Protein AF-R0M3A6-F1 (afdb_monomer_lite)

Radius of gyration: 40.2 Å; chains: 1; bounding box: 75×52×115 Å

Secondary structure (DSSP, 8-state):
-HHHHHHHHHHHHHHHHHHHHHHHHHHHHHHHHHHHHHHHHHHHHHHHHHHHHHHHHHHHHHHHHHT---HHHHHHHHHHHHHHHHHHHHHHHHHHHHHHHHHHHHHHHHHHHHHHHHHHHHHHHHHHHHHHHHHTTSSSS---------------------------

pLDDT: mean 70.9, std 17.74, range [36.25, 92.69]

Foldseek 3Di:
DVPVVVVVVVVVVVLVVVVPVLVVVLVVLVVVLVVLVVVLVVLVVVLVVLVVVLVVLVVVLVVLVVVDDDPVSVVVNVVSVVVNVVSVVVNVVSVVSNVVSVVVNVVSVVVNVVSVVVVVVSVVVVVVVVVVVVVVVPPPDDDDDDDDDDDDDDDDDDDDDDDDDDDD

Structure (mmCIF, N/CA/C/O backbone):
data_AF-R0M3A6-F1
#
_entry.id   AF-R0M3A6-F1
#
loop_
_atom_site.group_PDB
_atom_site.id
_atom_site.type_symbol
_atom_site.lab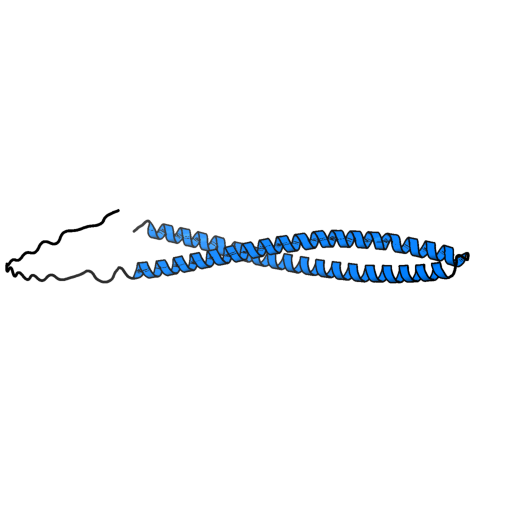el_atom_id
_atom_site.label_alt_id
_atom_site.label_comp_id
_atom_site.label_asym_id
_atom_site.label_entity_id
_atom_site.label_seq_id
_atom_site.pdbx_PDB_ins_code
_atom_site.Cartn_x
_atom_site.Cartn_y
_atom_site.Cartn_z
_atom_site.occupancy
_atom_site.B_iso_or_equiv
_atom_site.auth_seq_id
_atom_site.auth_comp_id
_atom_site.auth_asym_id
_atom_site.auth_atom_id
_atom_site.pdbx_PDB_model_num
ATOM 1 N N . MET A 1 1 ? -37.939 -13.246 50.595 1.00 54.25 1 MET A N 1
ATOM 2 C CA . MET A 1 1 ? -36.488 -13.552 50.573 1.00 54.25 1 MET A CA 1
ATOM 3 C C . MET A 1 1 ? -36.028 -14.514 49.462 1.00 54.25 1 MET A C 1
ATOM 5 O O . MET A 1 1 ? -34.864 -14.447 49.105 1.00 54.25 1 MET A O 1
ATOM 9 N N . LYS A 1 2 ? -36.873 -15.364 48.847 1.00 53.66 2 LYS A N 1
ATOM 10 C CA . LYS A 1 2 ? -36.406 -16.347 47.834 1.00 53.66 2 LYS A CA 1
ATOM 11 C C . LYS A 1 2 ? -36.056 -15.779 46.441 1.00 53.66 2 LYS A C 1
ATOM 13 O O . LYS A 1 2 ? -35.287 -16.408 45.727 1.00 53.66 2 LYS A O 1
ATOM 18 N N . ASN A 1 3 ? -36.550 -14.594 46.071 1.00 54.31 3 ASN A N 1
ATOM 19 C CA . ASN A 1 3 ? -36.326 -14.036 44.725 1.00 54.31 3 ASN A CA 1
ATOM 20 C C . ASN A 1 3 ? -34.983 -13.301 44.553 1.00 54.31 3 ASN A C 1
ATOM 22 O O . ASN A 1 3 ? -34.488 -13.231 43.434 1.00 54.31 3 ASN A O 1
ATOM 26 N N . SER A 1 4 ? -34.369 -12.796 45.631 1.00 56.25 4 SER A N 1
ATOM 27 C CA . SER A 1 4 ? -33.120 -12.016 45.534 1.00 56.25 4 SER A CA 1
ATOM 28 C C . SER A 1 4 ? -31.913 -12.892 45.156 1.00 56.25 4 SER A C 1
ATOM 30 O O . SER A 1 4 ? -31.117 -12.547 44.287 1.00 56.25 4 SER A O 1
ATOM 32 N N . CYS A 1 5 ? -31.844 -14.112 45.698 1.00 56.06 5 CYS A N 1
ATOM 33 C CA . CYS A 1 5 ? -30.735 -15.033 45.433 1.00 56.06 5 CYS A CA 1
ATOM 34 C C . CYS A 1 5 ? -30.702 -15.528 43.971 1.00 56.06 5 CYS A C 1
ATOM 36 O O . CYS A 1 5 ? -29.633 -15.698 43.394 1.00 56.06 5 CYS A O 1
ATOM 38 N N . LEU A 1 6 ? -31.873 -15.700 43.345 1.00 64.75 6 LEU A N 1
ATOM 39 C CA . LEU A 1 6 ? -31.986 -16.145 41.951 1.00 64.75 6 LEU A CA 1
ATOM 40 C C . LEU A 1 6 ? -31.555 -15.056 40.954 1.00 64.75 6 LEU A C 1
ATOM 42 O O . LEU A 1 6 ? -30.990 -15.366 39.907 1.00 64.75 6 LEU A O 1
ATOM 46 N N . PHE A 1 7 ? -31.777 -13.785 41.302 1.00 67.56 7 PHE A N 1
ATOM 47 C CA . PHE A 1 7 ? -31.366 -12.636 40.496 1.00 67.56 7 PHE A CA 1
ATOM 48 C C . PHE A 1 7 ? -29.839 -12.455 40.506 1.00 67.56 7 PHE A C 1
ATOM 50 O O . PHE A 1 7 ? -29.221 -12.310 39.455 1.00 67.56 7 PHE A O 1
ATOM 57 N N . LEU A 1 8 ? -29.216 -12.585 41.680 1.00 67.12 8 LEU A N 1
ATOM 58 C CA . LEU A 1 8 ? -27.759 -12.522 41.852 1.00 67.12 8 LEU A CA 1
ATOM 59 C C . LEU A 1 8 ? -27.023 -13.633 41.085 1.00 67.12 8 LEU A C 1
ATOM 61 O O . LEU A 1 8 ? -25.996 -13.386 40.452 1.00 67.12 8 LEU A O 1
ATOM 65 N N . LEU A 1 9 ? -27.577 -14.849 41.088 1.00 69.25 9 LEU A N 1
ATOM 66 C CA . LEU A 1 9 ? -26.995 -16.000 40.393 1.00 69.25 9 LEU A CA 1
ATOM 67 C C . LEU A 1 9 ? -27.087 -15.859 38.865 1.00 69.25 9 LEU A C 1
ATOM 69 O O . LEU A 1 9 ? -26.136 -16.191 38.160 1.00 69.25 9 LEU A O 1
ATOM 73 N N . MET A 1 10 ? -28.188 -15.292 38.358 1.00 67.88 10 MET A N 1
ATOM 74 C CA . MET A 1 10 ? -28.330 -14.938 36.941 1.00 67.88 10 MET A CA 1
ATOM 75 C C . MET A 1 10 ? -27.327 -13.849 36.527 1.00 67.88 10 MET A C 1
ATOM 77 O O . MET A 1 10 ? -26.653 -14.002 35.510 1.00 67.88 10 MET A O 1
ATOM 81 N N . CYS A 1 11 ? -27.151 -12.794 37.329 1.00 61.88 11 CYS A N 1
ATOM 82 C CA . CYS A 1 11 ? -26.185 -11.724 37.046 1.00 61.88 11 CYS A CA 1
ATOM 83 C C . CYS A 1 11 ? -24.725 -12.215 37.041 1.00 61.88 11 CYS A C 1
ATOM 85 O O . CYS A 1 11 ? -23.934 -11.794 36.193 1.00 61.88 11 CYS A O 1
ATOM 87 N N . LEU A 1 12 ? -24.363 -13.135 37.944 1.00 63.22 12 LEU A N 1
ATOM 88 C CA . LEU A 1 12 ? -23.025 -13.737 37.999 1.00 63.22 12 LEU A CA 1
ATOM 89 C C . LEU A 1 12 ? -22.742 -14.645 36.795 1.00 63.22 12 LEU A C 1
ATOM 91 O O . LEU A 1 12 ? -21.666 -14.550 36.206 1.00 63.22 12 LEU A O 1
ATOM 95 N N . MET A 1 13 ? -23.711 -15.474 36.395 1.00 66.38 13 MET A N 1
ATOM 96 C CA . MET A 1 13 ? -23.590 -16.328 35.205 1.00 66.38 13 MET A CA 1
ATOM 97 C C . MET A 1 13 ? -23.423 -15.491 33.931 1.00 66.38 13 MET A C 1
ATOM 99 O O . MET A 1 13 ? -22.552 -15.777 33.114 1.00 66.38 13 MET A O 1
ATOM 103 N N . ILE A 1 14 ? -24.199 -14.411 33.793 1.00 62.22 14 ILE A N 1
ATOM 104 C CA . ILE A 1 14 ? -24.069 -13.462 32.680 1.00 62.22 14 ILE A CA 1
ATOM 105 C C . ILE A 1 14 ? -22.673 -12.816 32.708 1.00 62.22 14 ILE A C 1
ATOM 107 O O . ILE A 1 14 ? -21.974 -12.816 31.700 1.00 62.22 14 ILE A O 1
ATOM 111 N N . SER A 1 15 ? -22.202 -12.360 33.870 1.00 56.34 15 SER A N 1
ATOM 112 C CA . SER A 1 15 ? -20.884 -11.719 33.999 1.00 56.34 15 SER A CA 1
ATOM 113 C C . SER A 1 15 ? -19.708 -12.641 33.644 1.00 56.34 15 SER A C 1
ATOM 115 O O . SER A 1 15 ? -18.716 -12.169 33.090 1.00 56.34 15 SER A O 1
ATOM 117 N N . GLN A 1 16 ? -19.799 -13.944 33.939 1.00 56.28 16 GLN A N 1
ATOM 118 C CA . GLN A 1 16 ? -18.751 -14.913 33.592 1.00 56.28 16 GLN A CA 1
ATOM 119 C C . GLN A 1 16 ? -18.739 -15.258 32.100 1.00 56.28 16 GLN A C 1
ATOM 121 O O . GLN A 1 16 ? -17.664 -15.310 31.508 1.00 56.28 16 GLN A O 1
ATOM 126 N N . ILE A 1 17 ? -19.913 -15.415 31.478 1.00 58.41 17 ILE A N 1
ATOM 127 C CA . ILE A 1 17 ? -20.023 -15.690 30.037 1.00 58.41 17 ILE A CA 1
ATOM 128 C C . ILE A 1 17 ? -19.466 -14.510 29.221 1.00 58.41 17 ILE A C 1
ATOM 130 O O . ILE A 1 17 ? -18.710 -14.713 28.276 1.00 58.41 17 ILE A O 1
ATOM 134 N N . PHE A 1 18 ? -19.755 -13.269 29.628 1.00 53.69 18 PHE A N 1
ATOM 135 C CA . PHE A 1 18 ? -19.283 -12.078 28.914 1.00 53.69 18 PHE A CA 1
ATOM 136 C C . PHE A 1 18 ? -17.788 -11.769 29.108 1.00 53.69 18 PHE A C 1
ATOM 138 O O . PHE A 1 18 ? -17.195 -11.117 28.251 1.00 53.69 18 PHE A O 1
ATOM 145 N N . SER A 1 19 ? -17.156 -12.205 30.205 1.00 53.44 19 SER A N 1
ATOM 146 C CA . SER A 1 19 ? -15.737 -11.903 30.459 1.00 53.44 19 SER A CA 1
ATOM 147 C C . SER A 1 19 ? -14.767 -12.796 29.676 1.00 53.44 19 SER A C 1
ATOM 149 O O . SER A 1 19 ? -13.699 -12.316 29.304 1.00 53.44 19 SER A O 1
ATOM 151 N N . SER A 1 20 ? -15.110 -14.059 29.403 1.00 56.59 20 SER A N 1
ATOM 152 C CA . SER A 1 20 ? -14.227 -14.969 28.656 1.00 56.59 20 SER A CA 1
ATOM 153 C C . SER A 1 20 ? -14.206 -14.658 27.155 1.00 56.59 20 SER A C 1
ATOM 155 O O . SER A 1 20 ? -13.124 -14.457 26.602 1.00 56.59 20 SER A O 1
ATOM 157 N N . ASP A 1 21 ? -15.375 -14.496 26.525 1.00 56.06 21 ASP A N 1
ATOM 158 C CA . ASP A 1 21 ? -15.490 -14.256 25.074 1.00 56.06 21 ASP A CA 1
ATOM 159 C C . ASP A 1 21 ? -14.830 -12.938 24.622 1.00 56.06 21 ASP A C 1
ATOM 161 O O . ASP A 1 21 ? -14.226 -12.862 23.551 1.00 56.06 21 ASP A O 1
ATOM 165 N N . MET A 1 22 ? -14.874 -11.891 25.454 1.00 59.12 22 MET A N 1
ATOM 166 C CA . MET A 1 22 ? -14.316 -10.578 25.098 1.00 59.12 22 MET A CA 1
ATOM 167 C C . MET A 1 22 ? -12.778 -10.565 25.077 1.00 59.12 22 MET A C 1
ATOM 169 O O . MET A 1 22 ? -12.176 -9.840 24.283 1.00 59.12 22 MET A O 1
ATOM 173 N N . THR A 1 23 ? -12.118 -11.383 25.908 1.00 61.19 23 THR A N 1
ATOM 174 C CA . THR A 1 23 ? -10.642 -11.411 25.979 1.00 61.19 23 THR A CA 1
ATOM 175 C C . THR A 1 23 ? -9.995 -12.094 24.771 1.00 61.19 23 THR A C 1
ATOM 177 O O . THR A 1 23 ? -8.968 -11.624 24.264 1.00 61.19 23 THR A O 1
ATOM 180 N N . GLU A 1 24 ? -10.619 -13.149 24.245 1.00 68.69 24 GLU A N 1
ATOM 181 C CA . GLU A 1 24 ? -10.184 -13.812 23.009 1.00 68.69 24 GLU A CA 1
ATOM 182 C C . GLU A 1 24 ? -10.444 -12.925 21.779 1.00 68.69 24 GLU A C 1
ATOM 184 O O . GLU A 1 24 ? -9.601 -12.810 20.882 1.00 68.69 24 GLU A O 1
ATOM 189 N N . GLU A 1 25 ? -11.563 -12.196 21.755 1.00 70.88 25 GLU A N 1
ATOM 190 C CA . GLU A 1 25 ? -11.863 -11.268 20.662 1.00 70.88 25 GLU A CA 1
ATOM 191 C C . GLU A 1 25 ? -10.947 -10.022 20.672 1.00 70.88 25 GLU A C 1
ATOM 193 O O . GLU A 1 25 ? -10.549 -9.524 19.616 1.00 70.88 25 GLU A O 1
ATOM 198 N N . SER A 1 26 ? -10.525 -9.546 21.848 1.00 70.12 26 SER A N 1
ATOM 199 C CA . SER A 1 26 ? -9.568 -8.434 21.986 1.00 70.12 26 SER A CA 1
ATOM 200 C C . SER A 1 26 ? -8.167 -8.793 21.495 1.00 70.12 26 SER A C 1
ATOM 202 O O . SER A 1 26 ? -7.519 -8.027 20.769 1.00 70.12 26 SER A O 1
ATOM 204 N N . THR A 1 27 ? -7.682 -9.978 21.867 1.00 73.62 27 THR A N 1
ATOM 205 C CA . THR A 1 27 ? -6.347 -10.449 21.477 1.00 73.62 27 THR A CA 1
ATOM 206 C C . THR A 1 27 ? -6.264 -10.724 19.978 1.00 73.62 27 THR A C 1
ATOM 208 O O . THR A 1 27 ? -5.327 -10.252 19.331 1.00 73.62 27 THR A O 1
ATOM 211 N N . THR A 1 28 ? -7.282 -11.364 19.399 1.00 79.31 28 THR A N 1
ATOM 212 C CA . THR A 1 28 ? -7.358 -11.613 17.948 1.00 79.31 28 THR A CA 1
ATOM 213 C C . THR A 1 28 ? -7.384 -10.320 17.128 1.00 79.31 28 THR A C 1
ATOM 215 O O . THR A 1 28 ? -6.586 -10.169 16.204 1.00 79.31 28 THR A O 1
ATOM 218 N N . VAL A 1 29 ? -8.195 -9.323 17.509 1.00 77.38 29 VAL A N 1
ATOM 219 C CA . VAL A 1 29 ? -8.248 -8.027 16.801 1.00 77.38 29 VAL A CA 1
ATOM 220 C C . VAL A 1 29 ? -6.914 -7.274 16.865 1.00 77.38 29 VAL A C 1
ATOM 222 O O . VAL A 1 29 ? -6.527 -6.623 15.892 1.00 77.38 29 VAL A O 1
ATOM 225 N N . ASN A 1 30 ? -6.188 -7.356 17.984 1.00 77.62 30 ASN A N 1
ATOM 226 C CA . ASN A 1 30 ? -4.870 -6.728 18.110 1.00 77.62 30 ASN A CA 1
ATOM 227 C C . ASN A 1 30 ? -3.800 -7.425 17.253 1.00 77.62 30 ASN A C 1
ATOM 229 O O . ASN A 1 30 ? -2.973 -6.736 16.648 1.00 77.62 30 ASN A O 1
ATOM 233 N N . CYS A 1 31 ? -3.821 -8.759 17.179 1.00 80.94 31 CYS A N 1
ATOM 234 C CA . CYS A 1 31 ? -2.938 -9.528 16.303 1.00 80.94 31 CYS A CA 1
ATOM 235 C C . CYS A 1 31 ? -3.187 -9.185 14.828 1.00 80.94 31 CYS A C 1
ATOM 237 O O . CYS A 1 31 ? -2.253 -8.761 14.142 1.00 80.94 31 CYS A O 1
ATOM 239 N N . ASP A 1 32 ? -4.445 -9.244 14.382 1.00 84.12 32 ASP A N 1
ATOM 240 C CA . ASP A 1 32 ? -4.841 -8.930 13.004 1.00 84.12 32 ASP A CA 1
ATOM 241 C C . ASP A 1 32 ? -4.459 -7.495 12.608 1.00 84.12 32 ASP A C 1
ATOM 243 O O . ASP A 1 32 ? -3.969 -7.241 11.504 1.00 84.12 32 ASP A O 1
ATOM 247 N N . LEU A 1 33 ? -4.644 -6.536 13.525 1.00 86.00 33 LEU A N 1
ATOM 248 C CA . LEU A 1 33 ? -4.273 -5.140 13.298 1.00 86.00 33 LEU A CA 1
ATOM 249 C C . LEU A 1 33 ? -2.755 -4.979 13.153 1.00 86.00 33 LEU A C 1
ATOM 251 O O . LEU A 1 33 ? -2.296 -4.273 12.255 1.00 86.00 33 LEU A O 1
ATOM 255 N N . SER A 1 34 ? -1.967 -5.644 14.004 1.00 88.06 34 SER A N 1
ATOM 256 C CA . SER A 1 34 ? -0.502 -5.588 13.934 1.00 88.06 34 SER A CA 1
ATOM 257 C C . SER A 1 34 ? 0.032 -6.157 12.619 1.00 88.06 34 SER A C 1
ATOM 259 O O . SER A 1 34 ? 0.936 -5.574 12.013 1.00 88.06 34 SER A O 1
ATOM 261 N N . GLU A 1 35 ? -0.521 -7.279 12.158 1.00 90.25 35 GLU A N 1
ATOM 262 C CA . GLU A 1 35 ? -0.116 -7.902 10.897 1.00 90.25 35 GLU A CA 1
ATOM 263 C C . GLU A 1 35 ? -0.463 -7.036 9.685 1.00 90.25 35 GLU A C 1
ATOM 265 O O . GLU A 1 35 ? 0.382 -6.829 8.807 1.00 90.25 35 GLU A O 1
ATOM 270 N N . GLU A 1 36 ? -1.671 -6.472 9.647 1.00 89.06 36 GLU A N 1
ATOM 271 C CA . GLU A 1 36 ? -2.104 -5.640 8.525 1.00 89.06 36 GLU A CA 1
ATOM 272 C C . GLU A 1 36 ? -1.327 -4.307 8.475 1.00 89.06 36 GLU A C 1
ATOM 274 O O . GLU A 1 36 ? -0.973 -3.859 7.384 1.00 89.06 36 GLU A O 1
ATOM 279 N N . ILE A 1 37 ? -0.945 -3.727 9.625 1.00 87.50 37 ILE A N 1
ATOM 280 C CA . ILE A 1 37 ? -0.038 -2.561 9.686 1.00 87.50 37 ILE A CA 1
ATOM 281 C C . ILE A 1 37 ? 1.338 -2.901 9.098 1.00 87.50 37 ILE A C 1
ATOM 283 O O . ILE A 1 37 ? 1.821 -2.192 8.215 1.00 87.50 37 ILE A O 1
ATOM 287 N N . LYS A 1 38 ? 1.952 -4.018 9.516 1.00 91.94 38 LYS A N 1
ATOM 288 C CA . LYS A 1 38 ? 3.256 -4.454 8.975 1.00 91.94 38 LYS A CA 1
ATOM 289 C C . LYS A 1 38 ? 3.199 -4.659 7.462 1.00 91.94 38 LYS A C 1
ATOM 291 O O . LYS A 1 38 ? 4.131 -4.291 6.743 1.00 91.94 38 LYS A O 1
ATOM 296 N N . LYS A 1 39 ? 2.100 -5.235 6.963 1.00 91.06 39 LYS A N 1
ATOM 297 C CA . LYS A 1 39 ? 1.867 -5.400 5.525 1.00 91.06 39 LYS A CA 1
ATOM 298 C C . LYS A 1 39 ? 1.776 -4.048 4.812 1.00 91.06 39 LYS A C 1
ATOM 300 O O . LYS A 1 39 ? 2.376 -3.880 3.750 1.00 91.06 39 LYS A O 1
ATOM 305 N N . ASN A 1 40 ? 1.061 -3.088 5.390 1.00 91.31 40 ASN A N 1
ATOM 306 C CA . ASN A 1 40 ? 0.920 -1.744 4.841 1.00 91.31 40 ASN A CA 1
ATOM 307 C C . ASN A 1 40 ? 2.272 -1.012 4.741 1.00 91.31 40 ASN A C 1
ATOM 309 O O . ASN A 1 40 ? 2.603 -0.454 3.689 1.00 91.31 40 ASN A O 1
ATOM 313 N N . ASP A 1 41 ? 3.100 -1.107 5.784 1.00 89.94 41 ASP A N 1
ATOM 314 C CA . ASP A 1 41 ? 4.451 -0.536 5.804 1.00 89.94 41 ASP A CA 1
ATOM 315 C C . ASP A 1 41 ? 5.357 -1.160 4.734 1.00 89.94 41 ASP A C 1
ATOM 317 O O . ASP A 1 41 ? 6.077 -0.451 4.019 1.00 89.94 41 ASP A O 1
ATOM 321 N N . LEU A 1 42 ? 5.274 -2.481 4.552 1.00 91.31 42 LEU A N 1
ATOM 322 C CA . LEU A 1 42 ? 6.003 -3.179 3.496 1.00 91.31 42 LEU A CA 1
ATOM 323 C C . LEU A 1 42 ? 5.572 -2.707 2.097 1.00 91.31 42 LEU A C 1
ATOM 325 O O . LEU A 1 42 ? 6.426 -2.469 1.239 1.00 91.31 42 LEU A O 1
ATOM 329 N N . LEU A 1 43 ? 4.268 -2.532 1.859 1.00 90.19 43 LEU A N 1
ATOM 330 C CA . LEU A 1 43 ? 3.747 -2.008 0.590 1.00 90.19 43 LEU A CA 1
ATOM 331 C C . LEU A 1 43 ? 4.249 -0.584 0.322 1.00 90.19 43 LEU A C 1
ATOM 333 O O . LEU A 1 43 ? 4.649 -0.264 -0.800 1.00 90.19 43 LEU A O 1
ATOM 337 N N . LYS A 1 44 ? 4.308 0.256 1.359 1.00 90.31 44 LYS A N 1
ATOM 338 C CA . LYS A 1 44 ? 4.850 1.617 1.273 1.00 90.31 44 LYS A CA 1
ATOM 339 C C . LYS A 1 44 ? 6.336 1.618 0.901 1.00 90.31 44 LYS A C 1
ATOM 341 O O . LYS A 1 44 ? 6.743 2.401 0.038 1.00 90.31 44 LYS A O 1
ATOM 346 N N . ALA A 1 45 ? 7.126 0.723 1.494 1.00 90.25 45 ALA A N 1
ATOM 347 C CA . ALA A 1 45 ? 8.543 0.564 1.173 1.00 90.25 45 ALA A CA 1
ATOM 348 C C . ALA A 1 45 ? 8.755 0.082 -0.273 1.00 90.25 45 ALA A C 1
ATOM 350 O O . ALA A 1 45 ? 9.525 0.693 -1.017 1.00 90.25 45 ALA A O 1
ATOM 351 N N . LYS A 1 46 ? 8.017 -0.949 -0.709 1.00 90.06 46 LYS A N 1
ATOM 352 C CA . LYS A 1 46 ? 8.075 -1.456 -2.092 1.00 90.06 46 LYS A CA 1
ATOM 353 C C . LYS A 1 46 ? 7.704 -0.381 -3.112 1.00 90.06 46 LYS A C 1
ATOM 355 O O . LYS A 1 46 ? 8.424 -0.176 -4.087 1.00 90.06 46 LYS A O 1
ATOM 360 N N . LYS A 1 47 ? 6.637 0.381 -2.849 1.00 90.56 47 LYS A N 1
ATOM 361 C CA . LYS A 1 47 ? 6.230 1.516 -3.690 1.00 90.56 47 LYS A CA 1
ATOM 362 C C . LYS A 1 47 ? 7.345 2.556 -3.832 1.00 90.56 47 LYS A C 1
ATOM 364 O O . LYS A 1 47 ? 7.523 3.113 -4.915 1.00 90.56 47 LYS A O 1
ATOM 369 N N . ALA A 1 48 ? 8.080 2.846 -2.758 1.00 89.31 48 ALA A N 1
ATOM 370 C CA . ALA A 1 48 ? 9.183 3.804 -2.785 1.00 89.31 48 ALA A CA 1
ATOM 371 C C . ALA A 1 48 ? 10.364 3.301 -3.631 1.00 89.31 48 ALA A C 1
ATOM 373 O O . ALA A 1 48 ? 10.825 4.026 -4.513 1.00 89.31 48 ALA A O 1
ATOM 374 N N . GLN A 1 49 ? 10.785 2.049 -3.428 1.00 87.88 49 GLN A N 1
ATOM 375 C CA . GLN A 1 49 ? 11.857 1.418 -4.210 1.00 87.88 49 GLN A CA 1
ATOM 376 C C . GLN A 1 49 ? 11.524 1.394 -5.707 1.00 87.88 49 GLN A C 1
ATOM 378 O O . GLN A 1 49 ? 12.351 1.742 -6.550 1.00 87.88 49 GLN A O 1
ATOM 383 N N . LEU A 1 50 ? 10.280 1.053 -6.042 1.00 90.44 50 LEU A N 1
ATOM 384 C CA . LEU A 1 50 ? 9.828 0.973 -7.424 1.00 90.44 50 LEU A CA 1
ATOM 385 C C . LEU A 1 50 ? 9.765 2.351 -8.100 1.00 90.44 50 LEU A C 1
ATOM 387 O O . LEU A 1 50 ? 10.172 2.507 -9.252 1.00 90.44 50 LEU A O 1
ATOM 391 N N . LYS A 1 51 ? 9.333 3.388 -7.371 1.00 90.25 51 LYS A N 1
ATOM 392 C CA . LYS A 1 51 ? 9.402 4.778 -7.850 1.00 90.25 51 LYS A CA 1
ATOM 393 C C . LYS A 1 51 ? 10.836 5.216 -8.132 1.00 90.25 51 LYS A C 1
ATOM 395 O O . LYS A 1 51 ? 11.073 5.859 -9.152 1.00 90.25 51 LYS A O 1
ATOM 400 N N . GLU A 1 52 ? 11.776 4.868 -7.259 1.00 91.19 52 GLU A N 1
ATOM 401 C CA . GLU A 1 52 ? 13.194 5.175 -7.453 1.00 91.19 52 GLU A CA 1
ATOM 402 C C . GLU A 1 52 ? 13.751 4.481 -8.705 1.00 91.19 52 GLU A C 1
ATOM 404 O O . GLU A 1 52 ? 14.401 5.128 -9.529 1.00 91.19 52 GLU A O 1
ATOM 409 N N . ALA A 1 53 ? 13.438 3.196 -8.902 1.00 88.06 53 ALA A N 1
ATOM 410 C CA . ALA A 1 53 ? 13.834 2.449 -10.095 1.00 88.06 53 ALA A CA 1
ATOM 411 C C . ALA A 1 53 ? 13.290 3.095 -11.382 1.00 88.06 53 ALA A C 1
ATOM 413 O O . ALA A 1 53 ? 14.037 3.317 -12.337 1.00 88.06 53 ALA A O 1
ATOM 414 N N . ILE A 1 54 ? 12.012 3.489 -11.386 1.00 88.88 54 ILE A N 1
ATOM 415 C CA . ILE A 1 54 ? 11.398 4.193 -12.519 1.00 88.88 54 ILE A CA 1
ATOM 416 C C . ILE A 1 54 ? 12.087 5.535 -12.790 1.00 88.88 54 ILE A C 1
ATOM 418 O O . ILE A 1 54 ? 12.289 5.874 -13.956 1.00 88.88 54 ILE A O 1
ATOM 422 N N . MET A 1 55 ? 12.446 6.305 -11.756 1.00 90.81 55 MET A N 1
ATOM 423 C CA . MET A 1 55 ? 13.170 7.569 -11.944 1.00 90.81 55 MET A CA 1
ATOM 424 C C . MET A 1 55 ? 14.537 7.338 -12.590 1.00 90.81 55 MET A C 1
ATOM 426 O O . MET A 1 55 ? 14.822 7.961 -13.608 1.00 90.81 55 MET A O 1
ATOM 430 N N . LYS A 1 56 ? 15.322 6.370 -12.102 1.00 89.56 56 LYS A N 1
ATOM 431 C CA . LYS A 1 56 ? 16.633 6.026 -12.687 1.00 89.56 56 LYS A CA 1
ATOM 432 C C . LYS A 1 56 ? 16.532 5.641 -14.167 1.00 89.56 56 LYS A C 1
ATOM 434 O O . LYS A 1 56 ? 17.347 6.069 -14.989 1.00 89.56 56 LYS A O 1
ATOM 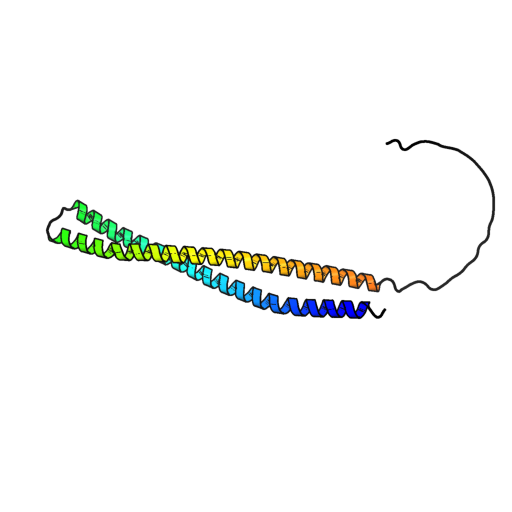439 N N . ILE A 1 57 ? 15.511 4.862 -14.528 1.00 86.88 57 ILE A N 1
ATOM 440 C CA . ILE A 1 57 ? 15.274 4.452 -15.919 1.00 86.88 57 ILE A CA 1
ATOM 441 C C . ILE A 1 57 ? 14.814 5.646 -16.774 1.00 86.88 57 ILE A C 1
ATOM 443 O O . ILE A 1 57 ? 15.278 5.810 -17.905 1.00 86.88 57 ILE A O 1
ATOM 447 N N . LYS A 1 58 ? 13.945 6.517 -16.244 1.00 87.19 58 LYS A N 1
ATOM 448 C CA . LYS A 1 58 ? 13.517 7.750 -16.929 1.00 87.19 58 LYS A CA 1
ATOM 449 C C . LYS A 1 58 ? 14.679 8.709 -17.167 1.00 87.19 58 LYS A C 1
ATOM 451 O O . LYS A 1 58 ? 14.783 9.249 -18.264 1.00 87.19 58 LYS A O 1
ATOM 456 N N . ASP A 1 59 ? 15.561 8.881 -16.191 1.00 88.12 59 ASP A N 1
ATOM 457 C CA . ASP A 1 59 ? 16.749 9.723 -16.330 1.00 88.12 59 ASP A CA 1
ATOM 458 C C . ASP A 1 59 ? 17.685 9.172 -17.408 1.00 88.12 59 ASP A C 1
ATOM 460 O O . ASP A 1 59 ? 18.119 9.915 -18.290 1.00 88.12 59 ASP A O 1
ATOM 464 N N . SER A 1 60 ? 17.896 7.852 -17.420 1.00 83.81 60 SER A N 1
ATOM 465 C CA . SER A 1 60 ? 18.666 7.168 -18.466 1.00 83.81 60 SER A CA 1
ATOM 466 C C . SER A 1 60 ? 18.050 7.386 -19.854 1.00 83.81 60 SER A C 1
ATOM 468 O O . SER A 1 60 ? 18.753 7.733 -20.802 1.00 83.81 60 SER A O 1
ATOM 470 N N . LYS A 1 61 ? 16.721 7.278 -19.975 1.00 82.81 61 LYS A N 1
ATOM 471 C CA . LYS A 1 61 ? 16.000 7.558 -21.224 1.00 82.81 61 LYS A CA 1
ATOM 472 C C . LYS A 1 61 ? 16.160 9.019 -21.665 1.00 82.81 61 LYS A C 1
ATOM 474 O O . LYS A 1 61 ? 16.450 9.265 -22.833 1.00 82.81 61 LYS A O 1
ATOM 479 N N . ASN A 1 62 ? 16.040 9.974 -20.741 1.00 82.31 62 ASN A N 1
ATOM 480 C CA . ASN A 1 62 ? 16.183 11.405 -21.021 1.00 82.31 62 ASN A CA 1
ATOM 481 C C . ASN A 1 62 ? 17.586 11.759 -21.542 1.00 82.31 62 ASN A C 1
ATOM 483 O O . ASN A 1 62 ? 17.724 12.617 -22.414 1.00 82.31 62 ASN A O 1
ATOM 487 N N . VAL A 1 63 ? 18.634 11.103 -21.032 1.00 80.62 63 VAL A N 1
ATOM 488 C CA . VAL A 1 63 ? 20.007 11.261 -21.542 1.00 80.62 63 VAL A CA 1
ATOM 489 C C . VAL A 1 63 ? 20.108 10.776 -22.993 1.00 80.62 63 VAL A C 1
ATOM 491 O O . VAL A 1 63 ? 20.678 11.469 -23.835 1.00 80.62 63 VAL A O 1
ATOM 494 N N . LEU A 1 64 ? 19.494 9.634 -23.321 1.00 80.06 64 LEU A N 1
ATOM 495 C CA . LEU A 1 64 ? 19.453 9.118 -24.696 1.00 80.06 64 LEU A CA 1
ATOM 496 C C . LEU A 1 64 ? 18.607 9.997 -25.631 1.00 80.06 64 LEU A C 1
ATOM 498 O O . LEU A 1 64 ? 18.880 10.072 -26.827 1.00 80.06 64 LEU A O 1
ATOM 502 N N . ASP A 1 65 ? 17.569 10.661 -25.116 1.00 77.00 65 ASP A N 1
ATOM 503 C CA . ASP A 1 65 ? 16.761 11.615 -25.881 1.00 77.00 65 ASP A CA 1
ATOM 504 C C . ASP A 1 65 ? 17.559 12.861 -2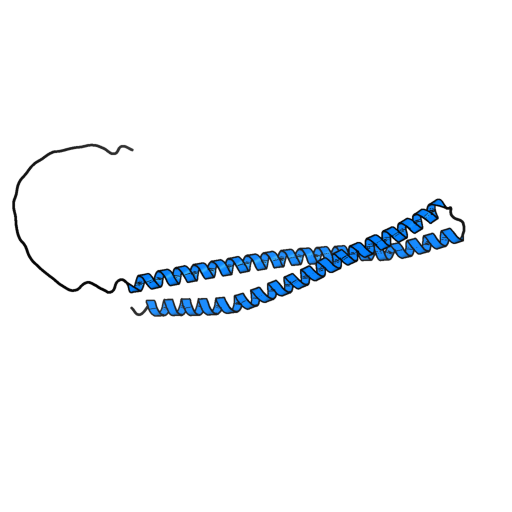6.286 1.00 77.00 65 ASP A C 1
ATOM 506 O O . ASP A 1 65 ? 17.422 13.321 -27.420 1.00 77.00 65 ASP A O 1
ATOM 510 N N . LYS A 1 66 ? 18.460 13.341 -25.422 1.00 79.25 66 LYS A N 1
ATOM 511 C CA . LYS A 1 66 ? 19.323 14.504 -25.694 1.00 79.25 66 LYS A CA 1
ATOM 512 C C . LYS A 1 66 ? 20.451 14.223 -26.690 1.00 79.25 66 LYS A C 1
ATOM 514 O O . LYS A 1 66 ? 20.852 15.130 -27.411 1.00 79.25 66 LYS A O 1
ATOM 519 N N . ASN A 1 67 ? 20.941 12.985 -26.757 1.00 73.38 67 ASN A N 1
ATOM 520 C CA . ASN A 1 67 ? 22.108 12.622 -27.574 1.00 73.38 67 ASN A CA 1
ATOM 521 C C . ASN A 1 67 ? 21.766 12.218 -29.025 1.00 73.38 67 ASN A C 1
ATOM 523 O O . ASN A 1 67 ? 22.658 11.852 -29.787 1.00 73.38 67 ASN A O 1
ATOM 527 N N . GLY A 1 68 ? 20.493 12.314 -29.429 1.00 64.50 68 GLY A N 1
ATOM 528 C CA . GLY A 1 68 ? 20.039 11.991 -30.785 1.00 64.50 68 GLY A CA 1
ATOM 529 C C . GLY A 1 68 ? 19.882 10.488 -31.057 1.00 64.50 68 GLY A C 1
ATOM 530 O O . GLY A 1 68 ? 20.371 9.628 -30.328 1.00 64.50 68 GLY A O 1
ATOM 531 N N . ALA A 1 69 ? 19.139 10.149 -32.114 1.00 63.38 69 ALA A N 1
ATOM 532 C CA . ALA A 1 69 ? 18.814 8.770 -32.477 1.00 63.38 69 ALA A CA 1
ATOM 533 C C . ALA A 1 69 ? 19.771 8.225 -33.553 1.00 63.38 69 ALA A C 1
ATOM 535 O O . ALA A 1 69 ? 19.393 8.074 -34.710 1.00 63.38 69 ALA A O 1
ATOM 536 N N . CYS A 1 70 ? 21.010 7.901 -33.180 1.00 64.12 70 CYS A N 1
ATOM 537 C CA . CYS A 1 70 ? 21.817 6.967 -33.975 1.00 64.12 70 CYS A CA 1
ATOM 538 C C . CYS A 1 70 ? 21.394 5.526 -33.638 1.00 64.12 70 CYS A C 1
ATOM 540 O O . CYS A 1 70 ? 21.022 5.256 -32.498 1.00 64.12 70 CYS A O 1
ATOM 542 N N . GLY A 1 71 ? 21.443 4.599 -34.603 1.00 70.19 71 GLY A N 1
ATOM 543 C CA . GLY A 1 71 ? 20.871 3.237 -34.510 1.00 70.19 71 GLY A CA 1
ATOM 544 C C . GLY A 1 71 ? 20.976 2.517 -33.147 1.00 70.19 71 GLY A C 1
ATOM 545 O O . GLY A 1 71 ? 19.953 2.030 -32.661 1.00 70.19 71 GLY A O 1
ATOM 546 N N . PRO A 1 72 ? 22.143 2.503 -32.470 1.00 75.06 72 PRO A N 1
ATOM 547 C CA . PRO A 1 72 ? 22.292 1.897 -31.140 1.00 75.06 72 PRO A CA 1
ATOM 548 C C . PRO A 1 72 ? 21.439 2.560 -30.039 1.00 75.06 72 PRO A C 1
ATOM 550 O O . PRO A 1 72 ? 20.869 1.875 -29.193 1.00 75.06 72 PRO A O 1
ATOM 553 N N . TYR A 1 73 ? 21.285 3.886 -30.074 1.00 79.69 73 TYR A N 1
ATOM 554 C CA . TYR A 1 73 ? 20.514 4.666 -29.096 1.00 79.69 73 TYR A CA 1
ATOM 555 C C . TYR A 1 73 ? 19.001 4.458 -29.241 1.00 79.69 73 TYR A C 1
ATOM 557 O O . TYR A 1 73 ? 18.261 4.539 -28.261 1.00 79.69 73 TYR A O 1
ATOM 565 N N . PHE A 1 74 ? 18.524 4.175 -30.457 1.00 78.44 74 PHE A N 1
ATOM 566 C CA . PHE A 1 74 ? 17.110 3.891 -30.708 1.00 78.44 74 PHE A CA 1
ATOM 567 C C . PHE A 1 74 ? 16.678 2.542 -30.113 1.00 78.44 74 PHE A C 1
ATOM 569 O O . PHE A 1 74 ? 15.639 2.466 -29.454 1.00 78.44 74 PHE A O 1
ATOM 576 N N . LEU A 1 75 ? 17.495 1.495 -30.282 1.00 83.69 75 LEU A N 1
ATOM 577 C CA . LEU A 1 75 ? 17.241 0.179 -29.682 1.00 83.69 75 LEU A CA 1
ATOM 578 C C . LEU A 1 75 ? 17.232 0.251 -28.151 1.00 83.69 75 LEU A C 1
ATOM 580 O O . LEU A 1 75 ? 16.355 -0.331 -27.510 1.00 83.69 75 LEU A O 1
ATOM 584 N N . GLU A 1 76 ? 18.142 1.035 -27.575 1.00 85.12 76 GLU A N 1
ATOM 585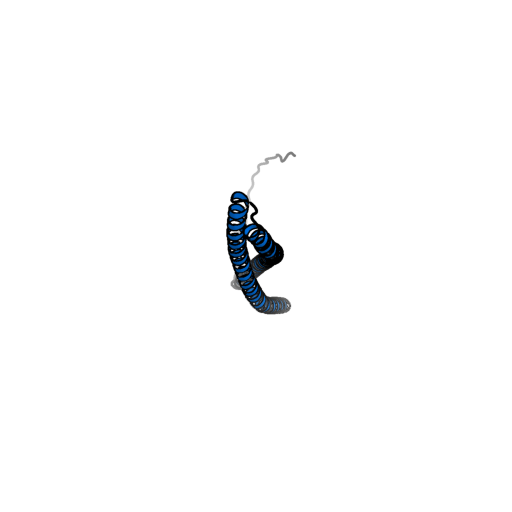 C CA . GLU A 1 76 ? 18.215 1.230 -26.129 1.00 85.12 76 GLU A CA 1
ATOM 586 C C . GLU A 1 76 ? 16.981 1.962 -25.573 1.00 85.12 76 GLU A C 1
ATOM 588 O O . GLU A 1 76 ? 16.430 1.563 -24.549 1.00 85.12 76 GLU A O 1
ATOM 593 N N . LYS A 1 77 ? 16.441 2.962 -26.286 1.00 81.12 77 LYS A N 1
ATOM 594 C CA . LYS A 1 77 ? 15.161 3.591 -25.905 1.00 81.12 77 LYS A CA 1
ATOM 595 C C . LYS A 1 77 ? 13.994 2.607 -25.909 1.00 81.12 77 LYS A C 1
ATOM 597 O O . LYS A 1 77 ? 13.145 2.678 -25.020 1.00 81.12 77 LYS A O 1
ATOM 602 N N . ILE A 1 78 ? 13.938 1.701 -26.888 1.00 84.12 78 ILE A N 1
ATOM 603 C CA . ILE A 1 78 ? 12.910 0.650 -26.936 1.00 84.12 78 ILE A CA 1
ATOM 604 C C . ILE A 1 78 ? 13.076 -0.307 -25.749 1.00 84.12 78 ILE A C 1
ATOM 606 O O . ILE A 1 78 ? 12.074 -0.671 -25.132 1.00 84.12 78 ILE A O 1
ATOM 610 N N . ARG A 1 79 ? 14.315 -0.680 -25.393 1.00 88.69 79 ARG A N 1
ATOM 611 C CA . ARG A 1 79 ? 14.610 -1.510 -24.213 1.00 88.69 79 ARG A CA 1
ATOM 612 C C . ARG A 1 79 ? 14.113 -0.845 -22.927 1.00 88.69 79 ARG A C 1
ATOM 614 O O . ARG A 1 79 ? 13.312 -1.443 -22.215 1.00 88.69 79 ARG A O 1
ATOM 621 N N . LEU A 1 80 ? 14.485 0.414 -22.685 1.00 86.69 80 LEU A N 1
ATOM 622 C CA . LEU A 1 80 ? 14.052 1.156 -21.493 1.00 86.69 80 LEU A CA 1
ATOM 623 C C . LEU A 1 80 ? 12.529 1.360 -21.454 1.00 86.69 80 LEU A C 1
ATOM 625 O O . LEU A 1 80 ? 11.922 1.302 -20.389 1.00 86.69 80 LEU A O 1
ATOM 629 N N . ALA A 1 81 ? 11.880 1.575 -22.603 1.00 83.19 81 ALA A N 1
ATOM 630 C CA . ALA A 1 81 ? 10.421 1.670 -22.667 1.00 83.19 81 ALA A CA 1
ATOM 631 C C . ALA A 1 81 ? 9.736 0.343 -22.292 1.00 83.19 81 ALA A C 1
ATOM 633 O O . ALA A 1 81 ? 8.745 0.359 -21.560 1.00 83.19 81 ALA A O 1
ATOM 634 N N . LYS A 1 82 ? 10.282 -0.795 -22.745 1.00 87.06 82 LYS A N 1
ATOM 635 C CA . LYS A 1 82 ? 9.809 -2.131 -22.352 1.00 87.06 82 LYS A CA 1
ATOM 636 C C . LYS A 1 82 ? 10.016 -2.403 -20.864 1.00 87.06 82 LYS A C 1
ATOM 638 O O . LYS A 1 82 ? 9.168 -3.052 -20.271 1.00 87.06 82 LYS A O 1
ATOM 643 N N . GLU A 1 83 ? 11.085 -1.885 -20.265 1.00 87.75 83 GLU A N 1
ATOM 644 C CA . GLU A 1 83 ? 11.352 -2.016 -18.824 1.00 87.75 83 GLU A CA 1
ATOM 645 C C . GLU A 1 83 ? 10.447 -1.130 -17.965 1.00 87.75 83 GLU A C 1
ATOM 647 O O . GLU A 1 83 ? 10.021 -1.543 -16.893 1.00 87.75 83 GLU A O 1
ATOM 652 N N . LEU A 1 84 ? 10.085 0.065 -18.439 1.00 86.88 84 LEU A N 1
ATOM 653 C CA . LEU A 1 84 ? 9.191 0.969 -17.706 1.00 86.88 84 LEU A CA 1
ATOM 654 C C . LEU A 1 84 ? 7.739 0.483 -17.645 1.00 86.88 84 LEU A C 1
ATOM 656 O O . LEU A 1 84 ? 7.048 0.786 -16.672 1.00 86.88 84 LEU A O 1
ATOM 660 N N . SER A 1 85 ? 7.267 -0.224 -18.676 1.00 85.44 85 SER A N 1
ATOM 661 C CA . SER A 1 85 ? 5.877 -0.693 -18.754 1.00 85.44 85 SER A CA 1
ATOM 662 C C . SER A 1 85 ? 5.469 -1.574 -17.560 1.00 85.44 85 SER A C 1
ATOM 664 O O . SER A 1 85 ? 4.541 -1.177 -16.853 1.00 85.44 85 SER A O 1
ATOM 666 N N . PRO A 1 86 ? 6.148 -2.704 -17.269 1.00 90.19 86 PRO A N 1
ATOM 667 C CA . PRO A 1 86 ? 5.760 -3.584 -16.167 1.00 90.19 86 PRO A CA 1
ATOM 668 C C . PRO A 1 86 ? 5.904 -2.915 -14.794 1.00 90.19 86 PRO A C 1
ATOM 670 O O . PRO A 1 86 ? 5.073 -3.140 -13.922 1.00 90.19 86 PRO A O 1
ATOM 673 N N . LEU A 1 87 ? 6.887 -2.026 -14.604 1.00 87.56 87 LEU A N 1
ATOM 674 C CA . LEU A 1 87 ? 7.058 -1.298 -13.337 1.00 87.56 87 LEU A CA 1
ATOM 675 C C . LEU A 1 87 ? 5.889 -0.334 -13.070 1.00 87.56 87 LEU A C 1
ATOM 677 O O . LEU A 1 87 ? 5.502 -0.104 -11.925 1.00 87.56 87 LEU A O 1
ATOM 681 N N . GLY A 1 88 ? 5.302 0.240 -14.125 1.00 85.19 88 GLY A N 1
ATOM 682 C CA . GLY A 1 88 ? 4.090 1.053 -14.011 1.00 85.19 88 GLY A CA 1
ATOM 683 C C . GLY A 1 88 ? 2.864 0.231 -13.605 1.00 85.19 88 GLY A C 1
ATOM 684 O O . GLY A 1 88 ? 2.051 0.699 -12.804 1.00 85.19 88 GLY A O 1
ATOM 685 N N . ASP A 1 89 ? 2.736 -0.990 -14.128 1.00 88.00 89 ASP A N 1
ATOM 686 C CA . ASP A 1 89 ? 1.696 -1.943 -13.727 1.00 88.00 89 ASP A CA 1
ATOM 687 C C . ASP A 1 89 ? 1.843 -2.364 -12.264 1.00 88.00 89 ASP A C 1
ATOM 689 O O . ASP A 1 89 ? 0.873 -2.298 -11.507 1.00 88.00 89 ASP A O 1
ATOM 693 N N . GLU A 1 90 ? 3.065 -2.682 -11.845 1.00 90.50 90 GLU A N 1
ATOM 694 C CA . GLU A 1 90 ? 3.381 -3.097 -10.480 1.00 90.50 90 GLU A CA 1
ATOM 695 C C . GLU A 1 90 ? 3.110 -1.975 -9.457 1.00 90.50 90 GLU A C 1
ATOM 697 O O . GLU A 1 90 ? 2.531 -2.230 -8.401 1.00 90.50 90 GLU A O 1
ATOM 702 N N . ILE A 1 91 ? 3.390 -0.701 -9.782 1.00 88.12 91 ILE A N 1
ATOM 703 C CA . ILE A 1 91 ? 2.977 0.430 -8.923 1.00 88.12 91 ILE A CA 1
ATOM 704 C C . ILE A 1 91 ? 1.458 0.477 -8.758 1.00 88.12 91 ILE A C 1
ATOM 706 O O . ILE A 1 91 ? 0.967 0.709 -7.652 1.00 88.12 91 ILE A O 1
ATOM 710 N N . ARG A 1 92 ? 0.699 0.286 -9.844 1.00 89.69 92 ARG A N 1
ATOM 711 C CA . ARG A 1 92 ? -0.771 0.321 -9.787 1.00 89.69 92 ARG A CA 1
ATOM 712 C C . ARG A 1 92 ? -1.330 -0.825 -8.955 1.00 89.69 92 ARG A C 1
ATOM 714 O O . ARG A 1 92 ? -2.342 -0.652 -8.280 1.00 89.69 92 ARG A O 1
ATOM 721 N N . GLU A 1 93 ? -0.697 -1.987 -9.019 1.00 92.69 93 GLU A N 1
ATOM 722 C CA . GLU A 1 93 ? -1.053 -3.136 -8.196 1.00 92.69 93 GLU A CA 1
ATOM 723 C C . GLU A 1 93 ? -0.762 -2.886 -6.714 1.00 92.69 93 GLU A C 1
ATOM 725 O O . GLU A 1 93 ? -1.680 -2.996 -5.899 1.00 92.69 93 GLU A O 1
ATOM 730 N N . ILE A 1 94 ? 0.442 -2.411 -6.380 1.00 89.94 94 ILE A N 1
ATOM 731 C CA . ILE A 1 94 ? 0.806 -2.031 -5.007 1.00 89.94 94 ILE A CA 1
ATOM 732 C C . ILE A 1 94 ? -0.144 -0.954 -4.461 1.00 89.94 94 ILE A C 1
ATOM 734 O O . ILE A 1 94 ? -0.547 -1.023 -3.301 1.00 89.94 94 ILE A O 1
ATOM 738 N N . ASP A 1 95 ? -0.558 0.015 -5.281 1.00 87.94 95 ASP A N 1
ATOM 739 C CA . ASP A 1 95 ? -1.512 1.055 -4.874 1.00 87.94 95 ASP A CA 1
ATOM 740 C C . ASP A 1 95 ? -2.899 0.497 -4.549 1.00 87.94 95 ASP A C 1
ATOM 742 O O . ASP A 1 95 ? -3.528 0.925 -3.576 1.00 87.94 95 ASP A O 1
ATOM 746 N N . ARG A 1 96 ? -3.367 -0.486 -5.326 1.00 92.06 96 ARG A N 1
ATOM 747 C CA . ARG A 1 96 ? -4.618 -1.194 -5.031 1.00 92.06 96 ARG A CA 1
ATOM 748 C C . ARG A 1 96 ? -4.513 -1.982 -3.731 1.00 92.06 96 ARG A C 1
ATOM 750 O O . ARG A 1 96 ? -5.410 -1.882 -2.895 1.00 92.06 96 ARG A O 1
ATOM 757 N N . GLU A 1 97 ? -3.429 -2.727 -3.539 1.00 90.88 97 GLU A N 1
ATOM 758 C CA . GLU A 1 97 ? -3.207 -3.486 -2.305 1.00 90.88 97 GLU A CA 1
ATOM 759 C C . GLU A 1 97 ? -3.111 -2.578 -1.079 1.00 90.88 97 GLU A C 1
ATOM 761 O O . GLU A 1 97 ? -3.718 -2.868 -0.046 1.00 90.88 97 GLU A O 1
ATOM 766 N N . PHE A 1 98 ? -2.411 -1.450 -1.209 1.00 89.56 98 PHE A N 1
ATOM 767 C CA . PHE A 1 98 ? -2.286 -0.453 -0.153 1.00 89.56 98 PHE A CA 1
ATOM 768 C C . PHE A 1 98 ? -3.654 0.100 0.251 1.00 89.56 98 PHE A C 1
ATOM 770 O O . PHE A 1 98 ? -3.967 0.156 1.438 1.00 89.56 98 PHE A O 1
ATOM 777 N N . PHE A 1 99 ? -4.502 0.453 -0.720 1.00 90.00 99 PHE A N 1
ATOM 778 C CA . PHE A 1 99 ? -5.855 0.946 -0.449 1.00 90.00 99 PHE A CA 1
ATOM 779 C C . PHE A 1 99 ? -6.721 -0.090 0.285 1.00 90.00 99 PHE A C 1
ATOM 781 O O . PHE A 1 99 ? -7.447 0.245 1.223 1.00 90.00 99 PHE A O 1
ATOM 788 N N . ILE A 1 100 ? -6.636 -1.360 -0.121 1.00 89.25 100 ILE A N 1
ATOM 789 C CA . ILE A 1 100 ? -7.352 -2.456 0.543 1.00 89.25 100 ILE A CA 1
ATOM 790 C C . ILE A 1 100 ? -6.856 -2.621 1.984 1.00 89.25 100 ILE A C 1
ATOM 792 O O . ILE A 1 100 ? -7.672 -2.746 2.898 1.00 89.25 100 ILE A O 1
ATOM 796 N N . SER A 1 101 ? -5.538 -2.597 2.183 1.00 88.06 101 SER A N 1
ATOM 797 C CA . SER A 1 101 ? -4.905 -2.734 3.495 1.00 88.06 101 SER A CA 1
ATOM 798 C C . SER A 1 101 ? -5.278 -1.580 4.435 1.00 88.06 101 SER A C 1
ATOM 800 O O . SER A 1 101 ? -5.758 -1.824 5.539 1.00 88.06 101 SER A O 1
ATOM 802 N N . ASP A 1 102 ? -5.198 -0.328 3.973 1.00 87.12 102 ASP A N 1
ATOM 803 C CA . ASP A 1 102 ? -5.591 0.861 4.751 1.00 87.12 102 ASP A CA 1
ATOM 804 C C . ASP A 1 102 ? -7.061 0.799 5.197 1.00 87.12 102 ASP A C 1
ATOM 806 O O . ASP A 1 102 ? -7.409 1.078 6.347 1.00 87.12 102 ASP A O 1
ATOM 810 N N . ARG A 1 103 ? -7.948 0.344 4.304 1.00 90.06 103 ARG A N 1
ATOM 811 C CA . ARG A 1 103 ? -9.363 0.150 4.637 1.00 90.06 103 ARG A CA 1
ATOM 812 C C . ARG A 1 103 ? -9.563 -0.919 5.714 1.00 90.06 103 ARG A C 1
ATOM 814 O O . ARG A 1 103 ? -10.441 -0.762 6.565 1.00 90.06 103 ARG A O 1
ATOM 821 N N . LYS A 1 104 ? -8.794 -2.010 5.673 1.00 89.50 104 LYS A N 1
ATOM 822 C CA . LYS A 1 104 ? -8.853 -3.062 6.697 1.00 89.50 104 LYS A CA 1
ATOM 823 C C . LYS A 1 104 ? -8.354 -2.564 8.049 1.00 89.50 104 LYS A C 1
ATOM 825 O O . LYS A 1 104 ? -9.036 -2.812 9.038 1.00 89.50 104 LYS A O 1
ATOM 830 N N . ILE A 1 105 ? -7.248 -1.819 8.076 1.00 87.94 105 ILE A N 1
ATOM 831 C CA . ILE A 1 105 ? -6.711 -1.195 9.296 1.00 87.94 105 ILE A CA 1
ATOM 832 C C . ILE A 1 105 ? -7.791 -0.335 9.956 1.00 87.94 105 ILE A C 1
ATOM 834 O O . ILE A 1 105 ? -8.167 -0.605 11.093 1.00 87.94 105 ILE A O 1
ATOM 838 N N . LYS A 1 106 ? -8.408 0.590 9.208 1.00 87.00 106 LYS A N 1
ATOM 839 C CA . LYS A 1 106 ? -9.509 1.430 9.720 1.00 87.00 106 LYS A CA 1
ATOM 840 C C . LYS A 1 106 ? -10.668 0.612 10.288 1.00 87.00 106 LYS A C 1
ATOM 842 O O . LYS A 1 106 ? -11.238 0.961 11.318 1.00 87.00 106 LYS A O 1
ATOM 847 N N . LYS A 1 107 ? -11.040 -0.489 9.626 1.00 89.25 107 LYS A N 1
ATOM 848 C CA . LYS A 1 107 ? -12.107 -1.377 10.109 1.00 89.25 107 LYS A CA 1
ATOM 849 C C . LYS A 1 107 ? -11.726 -2.052 11.434 1.00 89.25 107 LYS A C 1
ATOM 851 O O . LYS A 1 107 ? -12.564 -2.131 12.330 1.00 89.25 107 LYS A O 1
ATOM 856 N N . LEU A 1 108 ? -10.490 -2.532 11.551 1.00 85.56 108 LEU A N 1
ATOM 857 C CA . LEU A 1 108 ? -9.974 -3.172 12.762 1.00 85.56 108 LEU A CA 1
ATOM 858 C C . LEU A 1 108 ? -9.837 -2.174 13.918 1.00 85.56 108 LEU A C 1
ATOM 860 O O . LEU A 1 108 ? -10.206 -2.502 15.040 1.00 85.56 108 LEU A O 1
ATOM 864 N N . GLU A 1 109 ? -9.416 -0.938 13.650 1.00 84.56 109 GLU A N 1
ATOM 865 C CA . GLU A 1 109 ? -9.375 0.141 14.646 1.00 84.56 109 GLU A CA 1
ATOM 866 C C . GLU A 1 109 ? -10.766 0.476 15.191 1.00 84.56 109 GLU A C 1
ATOM 868 O O . GLU A 1 109 ? -10.950 0.593 16.403 1.00 84.56 109 GLU A O 1
ATOM 873 N N . VAL A 1 110 ? -11.771 0.583 14.315 1.00 87.50 110 VAL A N 1
ATOM 874 C CA . VAL A 1 110 ? -13.163 0.787 14.741 1.00 87.50 110 VAL A CA 1
ATOM 875 C C . VAL A 1 110 ? -13.636 -0.381 15.607 1.00 87.50 110 VAL A C 1
ATOM 877 O O . VAL A 1 110 ? -14.241 -0.144 16.653 1.00 87.50 110 VAL A O 1
ATOM 880 N N . LYS A 1 111 ? -13.327 -1.628 15.217 1.00 83.56 111 LYS A N 1
ATOM 881 C CA . LYS A 1 111 ? -13.677 -2.820 16.004 1.00 83.56 111 LYS A CA 1
ATOM 882 C C . LYS A 1 111 ? -13.003 -2.801 17.380 1.00 83.56 111 LYS A C 1
ATOM 884 O O . LYS A 1 111 ? -13.680 -2.991 18.384 1.00 83.56 111 LYS A O 1
ATOM 889 N N . LYS A 1 112 ? -11.706 -2.491 17.437 1.00 84.12 112 LYS A N 1
ATOM 890 C CA . LYS A 1 112 ? -10.944 -2.350 18.683 1.00 84.12 112 LYS A CA 1
ATOM 891 C C . LYS A 1 112 ? -11.543 -1.285 19.603 1.00 84.12 112 LYS A C 1
ATOM 893 O O . LYS A 1 112 ? -11.758 -1.540 20.781 1.00 84.12 112 LYS A O 1
ATOM 898 N N . ASN A 1 113 ? -11.862 -0.109 19.065 1.00 82.75 113 ASN A N 1
ATOM 899 C CA . ASN A 1 113 ? -12.455 0.980 19.842 1.00 82.75 113 ASN A CA 1
ATOM 900 C C . ASN A 1 113 ? -13.857 0.637 20.363 1.00 82.75 113 ASN A C 1
ATOM 902 O O . ASN A 1 113 ? -14.223 1.063 21.457 1.00 82.75 113 ASN A O 1
ATOM 906 N N . ALA A 1 114 ? -14.647 -0.116 19.593 1.00 79.69 114 ALA A N 1
ATOM 907 C CA . ALA A 1 114 ? -15.932 -0.625 20.058 1.00 79.69 114 ALA A CA 1
ATOM 908 C C . ALA A 1 114 ? -15.747 -1.609 21.222 1.00 79.69 114 ALA A C 1
ATOM 910 O O . ALA A 1 114 ? -16.448 -1.492 22.222 1.00 79.69 114 ALA A O 1
ATOM 911 N N . LEU A 1 115 ? -14.762 -2.506 21.126 1.00 81.12 115 LEU A N 1
ATOM 912 C CA . LEU A 1 115 ? -14.459 -3.474 22.176 1.00 81.12 115 LEU A CA 1
ATOM 913 C C . LEU A 1 115 ? -14.051 -2.792 23.493 1.00 81.12 115 LEU A C 1
ATOM 915 O O . LEU A 1 115 ? -14.628 -3.089 24.533 1.00 81.12 115 LEU A O 1
ATOM 919 N N . ILE A 1 116 ? -13.159 -1.794 23.431 1.00 76.81 116 ILE A N 1
ATOM 920 C CA . ILE A 1 116 ? -12.723 -1.004 24.601 1.00 76.81 116 ILE A CA 1
ATOM 921 C C . ILE A 1 116 ? -13.914 -0.316 25.290 1.00 76.81 116 ILE A C 1
ATOM 923 O O . ILE A 1 116 ? -13.985 -0.250 26.516 1.00 76.81 116 ILE A O 1
ATOM 927 N N . LYS A 1 117 ? -14.877 0.206 24.516 1.00 76.94 117 LYS A N 1
ATOM 928 C CA . LYS A 1 117 ? -16.086 0.826 25.083 1.00 76.94 117 LYS A CA 1
ATOM 929 C C . LYS A 1 117 ? -16.974 -0.193 25.793 1.00 76.94 117 LYS A C 1
ATOM 931 O O . LYS A 1 117 ? -17.520 0.125 26.846 1.00 76.94 117 LYS A O 1
ATOM 936 N N . THR A 1 118 ? -17.116 -1.391 25.232 1.00 75.50 118 THR A N 1
ATOM 937 C CA . THR A 1 118 ? -17.876 -2.481 25.856 1.00 75.50 118 THR A CA 1
ATOM 938 C C . THR A 1 118 ? -17.204 -2.965 27.140 1.00 75.50 118 THR A C 1
ATOM 940 O O . THR A 1 118 ? -17.891 -3.146 28.143 1.00 75.50 118 THR A O 1
ATOM 943 N N . GLU A 1 119 ? -15.875 -3.104 27.148 1.00 75.75 119 GLU A N 1
ATOM 944 C CA . GLU A 1 119 ? -15.098 -3.414 28.358 1.00 75.75 119 GLU A CA 1
ATOM 945 C C . GLU A 1 119 ? -15.327 -2.350 29.444 1.00 75.75 119 GLU A C 1
ATOM 947 O O . GLU A 1 119 ? -15.728 -2.683 30.556 1.00 75.75 119 GLU A O 1
ATOM 952 N N . SER A 1 120 ? -15.213 -1.062 29.096 1.00 72.06 120 SER A N 1
ATOM 953 C CA . SER A 1 120 ? -15.458 0.041 30.035 1.00 72.06 120 SER A CA 1
ATOM 954 C C . SER A 1 120 ? -16.889 0.061 30.589 1.00 72.06 120 SER A C 1
ATOM 956 O O . SER A 1 120 ? -17.086 0.351 31.770 1.00 72.06 120 SER A O 1
ATOM 958 N N . TYR A 1 121 ? -17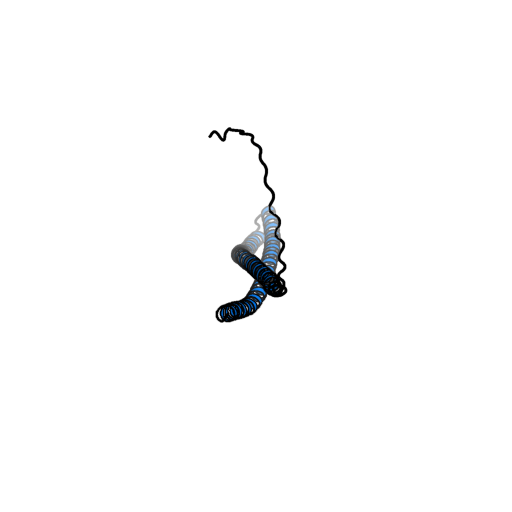.897 -0.249 29.768 1.00 71.00 121 TYR A N 1
ATOM 959 C CA . TYR A 1 121 ? -19.278 -0.366 30.238 1.00 71.00 121 TYR A CA 1
ATOM 960 C C . TYR A 1 121 ? -19.441 -1.528 31.226 1.00 71.00 121 TYR A C 1
ATOM 962 O O . TYR A 1 121 ? -20.053 -1.349 32.278 1.00 71.00 121 TYR A O 1
ATOM 970 N N . ASN A 1 122 ? -18.855 -2.691 30.927 1.00 69.56 122 ASN A N 1
ATOM 971 C CA . ASN A 1 122 ? -18.902 -3.857 31.810 1.00 69.56 122 ASN A CA 1
ATOM 972 C C . ASN A 1 122 ? -18.223 -3.594 33.159 1.00 69.56 122 ASN A C 1
ATOM 974 O O . ASN A 1 122 ? -18.758 -3.997 34.192 1.00 69.56 122 ASN A O 1
ATOM 978 N N . ASP A 1 123 ? -17.090 -2.894 33.170 1.00 70.94 123 ASP A N 1
ATOM 979 C CA . ASP A 1 123 ? -16.398 -2.535 34.410 1.00 70.94 123 ASP A CA 1
ATOM 980 C C . ASP A 1 123 ? -17.227 -1.561 35.260 1.00 70.94 123 ASP A C 1
ATOM 982 O O . ASP A 1 123 ? -17.354 -1.745 36.471 1.00 70.94 123 ASP A O 1
ATOM 986 N N . ASN A 1 124 ? -17.887 -0.583 34.629 1.00 65.44 124 ASN A N 1
ATOM 987 C CA . ASN A 1 124 ? -18.800 0.325 35.327 1.00 65.44 124 ASN A CA 1
ATOM 988 C C . ASN A 1 124 ? -20.008 -0.412 35.926 1.00 65.44 124 ASN A C 1
ATOM 990 O O . ASN A 1 124 ? -20.387 -0.142 37.064 1.00 65.44 124 ASN A O 1
ATOM 994 N N . VAL A 1 125 ? -20.599 -1.364 35.195 1.00 65.81 125 VAL A N 1
ATOM 995 C CA . VAL A 1 125 ? -21.707 -2.186 35.710 1.00 65.81 125 VAL A CA 1
ATOM 996 C C . VAL A 1 125 ? -21.252 -3.044 36.891 1.00 65.81 125 VAL A C 1
ATOM 998 O O . VAL A 1 125 ? -21.970 -3.119 37.887 1.00 65.81 125 VAL A O 1
ATOM 1001 N N . LYS A 1 126 ? -20.058 -3.651 36.823 1.00 66.69 126 LYS A N 1
ATOM 1002 C CA . LYS A 1 126 ? -19.481 -4.397 37.952 1.00 66.69 126 LYS A CA 1
ATOM 1003 C C . LYS A 1 126 ? -19.313 -3.498 39.177 1.00 66.69 126 LYS A C 1
ATOM 1005 O O . LYS A 1 126 ? -19.752 -3.889 40.253 1.00 66.69 126 LYS A O 1
ATOM 1010 N N . ASN A 1 127 ? -18.752 -2.299 39.015 1.00 64.94 127 ASN A N 1
ATOM 1011 C CA . ASN A 1 127 ? -18.549 -1.360 40.123 1.00 64.94 127 ASN A CA 1
ATOM 1012 C C . ASN A 1 127 ? -19.870 -0.947 40.787 1.00 64.94 127 ASN A C 1
ATOM 1014 O O . ASN A 1 127 ? -19.977 -1.015 42.007 1.00 64.94 127 ASN A O 1
ATOM 1018 N N . ILE A 1 128 ? -20.899 -0.617 39.996 1.00 64.19 128 ILE A N 1
ATOM 1019 C CA . ILE A 1 128 ? -22.233 -0.284 40.524 1.00 64.19 128 ILE A CA 1
ATOM 1020 C C . ILE A 1 128 ? -22.826 -1.475 41.289 1.00 64.19 128 ILE A C 1
ATOM 1022 O O . ILE A 1 128 ? -23.391 -1.300 42.366 1.00 64.19 128 ILE A O 1
ATOM 1026 N N . LEU A 1 129 ? -22.680 -2.696 40.762 1.00 59.62 129 LEU A N 1
ATOM 1027 C CA . LEU A 1 129 ? -23.192 -3.895 41.422 1.00 59.62 129 LEU A CA 1
ATOM 1028 C C . LEU A 1 129 ? -22.504 -4.128 42.779 1.00 59.62 129 LEU A C 1
ATOM 1030 O O . LEU A 1 129 ? -23.192 -4.403 43.760 1.00 59.62 129 LEU A O 1
ATOM 1034 N N . PHE A 1 130 ? -21.181 -3.948 42.855 1.00 58.38 130 PHE A N 1
ATOM 1035 C CA . PHE A 1 130 ? -20.426 -4.037 44.110 1.00 58.38 130 PHE A CA 1
ATOM 1036 C C . PHE A 1 130 ? -20.835 -2.954 45.121 1.00 58.38 130 PHE A C 1
ATOM 1038 O O . PHE A 1 130 ? -21.092 -3.278 46.280 1.00 58.38 130 PHE A O 1
ATOM 1045 N N . GLU A 1 131 ? -20.994 -1.700 44.684 1.00 59.00 131 GLU A N 1
ATOM 1046 C CA . GLU A 1 131 ? -21.454 -0.610 45.555 1.00 59.00 131 GLU A CA 1
ATOM 1047 C C . GLU A 1 131 ? -22.856 -0.886 46.119 1.00 59.00 131 GLU A C 1
ATOM 1049 O O . GLU A 1 131 ? -23.099 -0.676 47.305 1.00 59.00 131 GLU A O 1
ATOM 1054 N N . THR A 1 132 ? -23.779 -1.429 45.316 1.00 55.22 132 THR A N 1
ATOM 1055 C CA . THR A 1 132 ? -25.131 -1.767 45.802 1.00 55.22 132 THR A CA 1
ATOM 1056 C C . THR A 1 132 ? -25.159 -2.941 46.785 1.00 55.22 132 THR A C 1
ATOM 1058 O O . THR A 1 132 ? -25.984 -2.943 47.698 1.00 55.22 132 THR A O 1
ATOM 1061 N N . THR A 1 133 ? -24.247 -3.913 46.665 1.00 53.66 133 THR A N 1
ATOM 1062 C CA . THR A 1 133 ? -24.177 -5.042 47.610 1.00 53.66 133 THR A CA 1
ATOM 1063 C C . THR A 1 133 ? -23.649 -4.659 48.9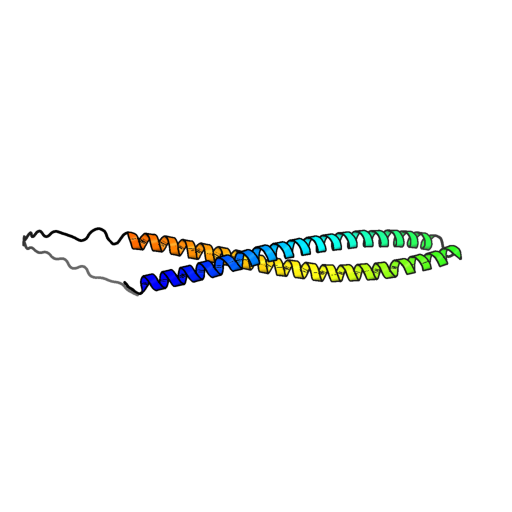93 1.00 53.66 133 THR A C 1
ATOM 1065 O O . THR A 1 133 ? -23.998 -5.317 49.973 1.00 53.66 133 THR A O 1
ATOM 1068 N N . ASP A 1 134 ? -22.863 -3.585 49.099 1.00 50.91 134 ASP A N 1
ATOM 1069 C CA . ASP A 1 134 ? -22.378 -3.088 50.392 1.00 50.91 134 ASP A CA 1
ATOM 1070 C C . ASP A 1 134 ? -23.459 -2.306 51.162 1.00 50.91 134 ASP A C 1
ATOM 1072 O O . ASP A 1 134 ? -23.447 -2.291 52.395 1.00 50.91 134 ASP A O 1
ATOM 1076 N N . TYR A 1 135 ? -24.452 -1.735 50.467 1.00 47.56 135 TYR A N 1
ATOM 1077 C CA . TYR A 1 135 ? -25.605 -1.087 51.104 1.00 47.56 135 TYR A CA 1
ATOM 1078 C C . TYR A 1 135 ? -26.604 -2.089 51.707 1.00 47.56 135 TYR A C 1
ATOM 1080 O O . TYR A 1 135 ? -27.114 -1.847 52.799 1.00 47.56 135 TYR A O 1
ATOM 1088 N N . GLU A 1 136 ? -26.832 -3.253 51.087 1.00 50.34 136 GLU A N 1
ATOM 1089 C CA . GLU A 1 136 ? -27.772 -4.261 51.623 1.00 50.34 136 GLU A CA 1
ATOM 1090 C C . GLU A 1 136 ? -27.289 -4.944 52.921 1.00 50.34 136 GLU A C 1
ATOM 1092 O O . GLU A 1 136 ? -28.044 -5.683 53.556 1.00 50.34 136 GLU A O 1
ATOM 1097 N N . LYS A 1 137 ? -26.045 -4.700 53.355 1.00 48.69 137 LYS A N 1
ATOM 1098 C CA . LYS A 1 137 ? -25.477 -5.301 54.572 1.00 48.69 137 LYS A CA 1
ATOM 1099 C C . LYS A 1 137 ? -25.608 -4.433 55.830 1.00 48.69 137 LYS A C 1
ATOM 1101 O O . LYS A 1 137 ? -25.309 -4.933 56.913 1.00 48.69 137 LYS A O 1
ATOM 1106 N N . ASN A 1 138 ? -26.067 -3.182 55.714 1.00 45.47 138 ASN A N 1
ATOM 1107 C CA . ASN A 1 138 ? -26.116 -2.232 56.837 1.00 45.47 138 ASN A CA 1
ATOM 1108 C C . ASN A 1 138 ? -27.506 -1.979 57.446 1.00 45.47 138 ASN A C 1
ATOM 1110 O O . ASN A 1 138 ? -27.576 -1.346 58.495 1.00 45.47 138 ASN A O 1
ATOM 1114 N N . ASP A 1 139 ? -28.588 -2.538 56.899 1.00 47.31 139 ASP A N 1
ATOM 1115 C CA . ASP A 1 139 ? -29.951 -2.289 57.412 1.00 47.31 139 ASP A CA 1
ATOM 1116 C C . ASP A 1 139 ? -30.460 -3.337 58.423 1.00 47.31 139 ASP A C 1
ATOM 1118 O O . ASP A 1 139 ? -31.660 -3.436 58.669 1.00 47.31 139 ASP A O 1
ATOM 1122 N N . ASN A 1 140 ? -29.576 -4.138 59.035 1.00 47.19 140 ASN A N 1
ATOM 1123 C CA . ASN A 1 140 ? -29.995 -5.232 59.928 1.00 47.19 140 ASN A CA 1
ATOM 1124 C C . ASN A 1 140 ? -29.414 -5.186 61.352 1.00 47.19 140 ASN A C 1
ATOM 1126 O O . ASN A 1 140 ? -29.344 -6.217 62.022 1.00 47.19 140 ASN A O 1
ATOM 1130 N N . LEU A 1 141 ? -29.013 -4.008 61.837 1.00 50.12 141 LEU A N 1
ATOM 1131 C CA . LEU A 1 141 ? -28.627 -3.806 63.236 1.00 50.12 141 LEU A CA 1
ATOM 1132 C C . LEU A 1 141 ? -29.247 -2.516 63.781 1.00 50.12 141 LEU A C 1
ATOM 1134 O O . LEU A 1 141 ? -28.707 -1.435 63.571 1.00 50.12 141 LEU A O 1
ATOM 1138 N N . ASN A 1 142 ? -30.369 -2.689 64.485 1.00 44.53 142 ASN A N 1
ATOM 1139 C CA . ASN A 1 142 ? -30.928 -1.864 65.570 1.00 44.53 142 ASN A CA 1
ATOM 1140 C C . ASN A 1 142 ? -32.411 -1.567 65.357 1.00 44.53 142 ASN A C 1
ATOM 1142 O O . ASN A 1 142 ? -32.791 -0.501 64.885 1.00 44.53 142 ASN A O 1
ATOM 1146 N N . ASN A 1 143 ? -33.251 -2.512 65.767 1.00 45.22 143 ASN A N 1
ATOM 1147 C CA . ASN A 1 143 ? -34.565 -2.187 66.306 1.00 45.22 143 ASN A CA 1
ATOM 1148 C C . ASN A 1 143 ? -34.982 -3.307 67.253 1.00 45.22 143 ASN A C 1
ATOM 1150 O O . ASN A 1 143 ? -35.696 -4.215 66.855 1.00 45.22 143 ASN A O 1
ATOM 1154 N N . ASP A 1 144 ? -34.499 -3.220 68.488 1.00 44.12 144 ASP A N 1
ATOM 1155 C CA . ASP A 1 144 ? -35.119 -3.846 69.649 1.00 44.12 144 ASP A CA 1
ATOM 1156 C C . ASP A 1 144 ? -34.942 -2.887 70.843 1.00 44.12 144 ASP A C 1
ATOM 1158 O O . ASP A 1 144 ? -33.805 -2.559 71.185 1.00 44.12 144 ASP A O 1
ATOM 1162 N N . ASN A 1 145 ? -36.079 -2.516 71.460 1.00 43.12 145 ASN A N 1
ATOM 1163 C CA . ASN A 1 145 ? -36.263 -2.087 72.866 1.00 43.12 145 ASN A CA 1
ATOM 1164 C C . ASN A 1 145 ? -35.767 -0.662 73.243 1.00 43.12 145 ASN A C 1
ATOM 1166 O O . ASN A 1 145 ? -34.677 -0.264 72.861 1.00 43.12 145 ASN A O 1
ATOM 1170 N N . ASP A 1 146 ? -36.479 0.236 73.943 1.00 41.03 146 ASP A N 1
ATOM 1171 C CA . ASP A 1 146 ? -37.602 0.199 74.902 1.00 41.03 146 ASP A CA 1
ATOM 1172 C C . ASP A 1 146 ? -38.339 1.570 74.845 1.00 41.03 146 ASP A C 1
ATOM 1174 O O . ASP A 1 146 ? -37.712 2.602 74.618 1.00 41.03 146 ASP A O 1
ATOM 1178 N N . SER A 1 147 ? -39.675 1.666 74.827 1.00 47.25 147 SER A N 1
ATOM 1179 C CA . SER A 1 147 ? -40.559 1.803 76.001 1.00 47.25 147 SER A CA 1
ATOM 1180 C C . SER A 1 147 ? -40.015 2.690 77.133 1.00 47.25 147 SER A C 1
ATOM 1182 O O . SER A 1 147 ? -39.374 2.167 78.032 1.00 47.25 147 SER A O 1
ATOM 1184 N N . GLU A 1 148 ? -40.393 3.975 77.171 1.00 43.66 148 GLU A N 1
ATOM 1185 C CA . GLU A 1 148 ? -40.832 4.616 78.422 1.00 43.66 148 GLU A CA 1
ATOM 1186 C C . GLU A 1 148 ? -41.673 5.889 78.179 1.00 43.66 148 GLU A C 1
ATOM 1188 O O . GLU A 1 148 ? -41.288 6.854 77.522 1.00 43.66 148 GLU A O 1
ATOM 1193 N N . GLU A 1 149 ? -42.882 5.782 78.714 1.00 44.47 149 GLU A N 1
ATOM 1194 C CA . GLU A 1 149 ? -43.917 6.735 79.105 1.00 44.47 149 GLU A CA 1
ATOM 1195 C C . GLU A 1 149 ? -43.404 8.035 79.757 1.00 44.47 149 GLU A C 1
ATOM 1197 O O . GLU A 1 149 ? -42.679 7.959 80.740 1.00 44.47 149 GLU A O 1
ATOM 1202 N N . GLN A 1 150 ? -43.861 9.213 79.297 1.00 39.97 150 GLN A N 1
ATOM 1203 C CA . GLN A 1 150 ? -44.119 10.378 80.166 1.00 39.97 150 GLN A CA 1
ATOM 1204 C C . GLN A 1 150 ? -45.240 11.272 79.608 1.00 39.97 150 GLN A C 1
ATOM 1206 O O . GLN A 1 150 ? -45.096 11.942 78.584 1.00 39.97 150 GLN A O 1
ATOM 1211 N N . ASP A 1 151 ? -46.347 11.300 80.350 1.00 42.62 151 ASP A N 1
ATOM 1212 C CA . ASP A 1 151 ? -47.382 12.331 80.328 1.00 42.62 151 ASP A CA 1
ATOM 1213 C C . ASP A 1 151 ? -46.841 13.677 80.840 1.00 42.62 151 ASP A C 1
ATOM 1215 O O . ASP A 1 151 ? -46.227 13.728 81.904 1.00 42.62 151 ASP A O 1
ATOM 1219 N N . ALA A 1 152 ? -47.183 14.781 80.168 1.00 41.50 152 ALA A N 1
ATOM 1220 C CA . ALA A 1 152 ? -47.536 16.042 80.832 1.00 41.50 152 ALA A CA 1
ATOM 1221 C C . ALA A 1 152 ? -48.203 17.022 79.854 1.00 41.50 152 ALA A C 1
ATOM 1223 O O . ALA A 1 152 ? -47.592 17.626 78.976 1.00 41.50 152 ALA A O 1
ATOM 1224 N N . ASN A 1 153 ? -49.497 17.186 80.080 1.00 42.00 153 ASN A N 1
ATOM 1225 C CA . ASN A 1 153 ? -50.385 18.212 79.563 1.00 42.00 153 ASN A CA 1
ATOM 1226 C C . ASN A 1 153 ? -50.015 19.601 80.133 1.00 42.00 153 ASN A C 1
ATOM 1228 O O . ASN A 1 153 ? -49.797 19.702 81.337 1.00 42.00 153 ASN A O 1
ATOM 1232 N N . CYS A 1 154 ? -50.025 20.664 79.316 1.00 37.28 154 CYS A N 1
ATOM 1233 C CA . CYS A 1 154 ? -50.431 22.009 79.757 1.00 37.28 154 CYS A CA 1
ATOM 1234 C C . CYS A 1 154 ? -50.688 22.963 78.574 1.00 37.28 154 CYS A C 1
ATOM 1236 O O . CYS A 1 154 ? -49.819 23.225 77.744 1.00 37.28 154 CYS A O 1
ATOM 1238 N N . LEU A 1 155 ? -51.917 23.487 78.544 1.00 40.91 155 LEU A N 1
ATOM 1239 C CA . LEU A 1 155 ? -52.426 24.578 77.712 1.00 40.91 155 LEU A CA 1
ATOM 1240 C C . LEU A 1 155 ? -51.619 25.885 77.885 1.00 40.91 155 LEU A C 1
ATOM 1242 O O . LEU A 1 155 ? -51.313 26.256 79.010 1.00 40.91 155 LEU A O 1
ATOM 1246 N N . GLU A 1 156 ? -51.434 26.674 76.819 1.00 37.38 156 GLU A N 1
ATOM 1247 C CA . GLU A 1 156 ? -52.258 27.869 76.517 1.00 37.38 156 GLU A CA 1
ATOM 1248 C C . GLU A 1 156 ? -51.732 28.684 75.310 1.00 37.38 156 GLU A C 1
ATOM 1250 O O . GLU A 1 156 ? -50.588 29.114 75.258 1.00 37.38 156 GLU A O 1
ATOM 1255 N N . LYS A 1 157 ? -52.649 28.904 74.355 1.00 43.81 157 LYS A N 1
ATOM 1256 C CA . LYS A 1 157 ? -52.987 30.145 73.622 1.00 43.81 157 LYS A CA 1
ATOM 1257 C C . LYS A 1 157 ? -51.885 31.166 73.268 1.00 43.81 157 LYS A C 1
ATOM 1259 O O . LYS A 1 157 ? -51.377 31.874 74.127 1.00 43.81 157 LYS A O 1
ATOM 1264 N N . ASN A 1 158 ? -51.740 31.432 71.965 1.00 39.91 158 ASN A N 1
ATOM 1265 C CA . ASN A 1 158 ? -52.186 32.669 71.282 1.00 39.91 158 ASN A CA 1
ATOM 1266 C C . ASN A 1 158 ? -51.693 32.643 69.819 1.00 39.91 158 ASN A C 1
ATOM 1268 O O . ASN A 1 158 ? -50.520 32.432 69.554 1.00 39.91 158 ASN A O 1
ATOM 1272 N N . SER A 1 159 ? -52.608 32.660 68.844 1.00 36.25 159 SER A N 1
ATOM 1273 C CA . SER A 1 159 ? -52.890 33.831 67.994 1.00 36.25 159 SER A CA 1
ATOM 1274 C C . SER A 1 159 ? -51.647 34.433 67.328 1.00 36.25 159 SER A C 1
ATOM 1276 O O . SER A 1 159 ? -50.856 35.086 67.999 1.00 36.25 159 SER A O 1
ATOM 1278 N N . THR A 1 160 ? -51.535 34.334 65.999 1.00 42.69 160 THR A N 1
ATOM 1279 C CA . THR A 1 160 ? -51.757 35.476 65.086 1.00 42.69 160 THR A CA 1
ATOM 1280 C C . THR A 1 160 ? -51.691 35.005 63.627 1.00 42.69 160 THR A C 1
ATOM 1282 O O . THR A 1 160 ? -50.762 34.337 63.190 1.00 42.69 160 THR A O 1
ATOM 1285 N N . THR A 1 161 ? -52.741 35.367 62.903 1.00 41.56 161 THR A N 1
ATOM 1286 C CA . THR A 1 161 ? -52.960 35.337 61.454 1.00 41.56 161 THR A CA 1
ATOM 1287 C C . THR A 1 161 ? -51.849 35.993 60.628 1.00 41.56 161 THR A C 1
ATOM 1289 O O . THR A 1 161 ? -51.399 37.085 60.965 1.00 41.56 161 THR A O 1
ATOM 1292 N N . GLY A 1 162 ? -51.520 35.413 59.472 1.00 40.34 162 GLY A N 1
ATOM 1293 C CA . GLY A 1 162 ? -50.680 36.043 58.450 1.00 40.34 162 GLY A CA 1
ATOM 1294 C C . GLY A 1 162 ? -50.894 35.402 57.081 1.00 40.34 162 GLY A C 1
ATOM 1295 O O . GLY A 1 162 ? -50.356 34.340 56.800 1.00 40.34 162 GLY A O 1
ATOM 1296 N N . ASN A 1 163 ? -51.739 36.046 56.280 1.00 40.91 163 ASN A N 1
ATOM 1297 C CA . ASN A 1 163 ? -52.095 35.717 54.900 1.00 40.91 163 ASN A CA 1
ATOM 1298 C C . ASN A 1 163 ? -50.959 35.974 53.886 1.00 40.91 163 ASN A C 1
ATOM 1300 O O . ASN A 1 163 ? -50.028 36.720 54.174 1.00 40.91 163 ASN A O 1
ATOM 1304 N N . LEU A 1 164 ? -51.236 35.519 52.652 1.00 43.28 164 LEU A N 1
ATOM 1305 C CA . LEU A 1 164 ? -50.672 35.903 51.343 1.00 43.28 164 LEU A CA 1
ATOM 1306 C C . LEU A 1 164 ? -49.325 35.261 50.992 1.00 43.28 164 LEU A C 1
ATOM 1308 O O . LEU A 1 164 ? -48.427 35.201 51.813 1.00 43.28 164 LEU A O 1
ATOM 1312 N N . ALA A 1 165 ? -49.043 34.842 49.763 1.00 42.66 165 ALA A N 1
ATOM 1313 C CA . ALA A 1 165 ? -49.785 34.630 48.521 1.00 42.66 165 ALA A CA 1
ATOM 1314 C C . ALA A 1 165 ? -48.737 34.021 47.569 1.00 42.66 165 ALA A C 1
ATOM 1316 O O . ALA A 1 165 ? -47.599 34.488 47.557 1.00 42.66 165 ALA A O 1
ATOM 1317 N N . ILE A 1 166 ? -49.091 33.014 46.774 1.00 43.72 166 ILE A N 1
ATOM 1318 C CA . ILE A 1 166 ? -48.295 32.627 45.604 1.00 43.72 166 ILE A CA 1
ATOM 1319 C C . ILE A 1 166 ? -49.184 32.946 44.407 1.00 43.72 166 ILE A C 1
ATOM 1321 O O . ILE A 1 166 ? -50.196 32.282 44.201 1.00 43.72 166 ILE A O 1
ATOM 1325 N N . ASN A 1 167 ? -48.853 34.041 43.721 1.00 47.78 167 ASN A N 1
ATOM 1326 C CA . ASN A 1 167 ? -49.349 34.326 42.380 1.00 47.78 167 ASN A CA 1
ATOM 1327 C C . ASN A 1 167 ? -48.497 33.565 41.357 1.00 47.78 167 ASN A C 1
ATOM 1329 O O . ASN A 1 167 ? -47.327 33.278 41.619 1.00 47.78 167 ASN A O 1
ATOM 1333 N N . ASP A 1 168 ? -49.164 33.300 40.238 1.00 45.69 168 ASP A N 1
ATOM 1334 C CA . ASP A 1 168 ? -48.723 32.740 38.955 1.00 45.69 168 ASP A CA 1
ATOM 1335 C C . ASP A 1 168 ? -47.319 33.138 38.463 1.00 45.69 168 ASP A C 1
ATOM 1337 O O . ASP A 1 168 ? -46.922 34.318 38.628 1.00 45.69 168 ASP A O 1
#

Sequence (168 aa):
MKNSCLFLLMCLMISQIFSSDMTEESTTVNCDLSEEIKKNDLLKAKKAQLKEAIMKIKDSKNVLDKNGACGPYFLEKIRLAKELSPLGDEIREIDREFFISDRKIKKLEVKKNALIKTESYNDNVKNILFETTDYEKNDNLNNDNDSEEQDANCLEKNSTTGNLAIND

Organism: Nosema bombycis (strain CQ1 / CVCC 102059) (NCBI:txid578461)